Protein AF-A0A6N6P5K7-F1 (afdb_monomer_lite)

Secondary structure (DSSP, 8-state):
-------SSS-TTS-HHHHHH---HHHHHSSSEE-HHHHHHHHHHTGGGS-TT-----EE--GGGGGGTTT-EESS-PPPP-

Foldseek 3Di:
DPDDDQPVDPCRVAHPVRVVVDDPCCVVVLQDKFAQVVQQVVCVVVVVVDDPPDPGQWDQDDDVRNVCGNTMTGRDNDDDDD

pLDDT: mean 86.51, std 12.39, range [44.75, 98.38]

Structure (mmCIF, N/CA/C/O backbone):
data_AF-A0A6N6P5K7-F1
#
_entry.id   AF-A0A6N6P5K7-F1
#
loop_
_atom_site.group_PDB
_atom_site.id
_atom_site.type_symbol
_atom_site.label_atom_id
_atom_site.label_alt_id
_atom_site.label_comp_id
_atom_site.label_asym_id
_atom_site.label_entity_id
_atom_site.label_seq_id
_atom_site.pdbx_PDB_ins_code
_atom_site.Cartn_x
_atom_site.Cartn_y
_atom_site.Cartn_z
_atom_site.occupancy
_atom_site.B_iso_or_equiv
_atom_site.auth_seq_id
_atom_site.auth_comp_id
_atom_site.auth_asym_id
_atom_site.auth_atom_id
_atom_site.pdbx_PDB_model_num
ATOM 1 N N . MET A 1 1 ? -26.417 -14.137 23.630 1.00 44.75 1 MET A N 1
ATOM 2 C CA . MET A 1 1 ? -25.409 -13.188 23.120 1.00 44.75 1 MET A CA 1
ATOM 3 C C . MET A 1 1 ? -24.522 -12.806 24.285 1.00 44.75 1 MET A C 1
ATOM 5 O O . MET A 1 1 ? -25.057 -12.351 25.284 1.00 44.75 1 MET A O 1
ATOM 9 N N . LEU A 1 2 ? -23.219 -13.069 24.216 1.00 50.19 2 LEU A N 1
ATOM 10 C CA . LEU A 1 2 ? -22.288 -12.567 25.225 1.00 50.19 2 LEU A CA 1
ATOM 11 C C . LEU A 1 2 ? -22.054 -11.086 24.929 1.00 50.19 2 LEU A C 1
ATOM 13 O O . LEU A 1 2 ? -21.400 -10.754 23.941 1.00 50.19 2 LEU A O 1
ATOM 17 N N . GLU A 1 3 ? -22.645 -10.215 25.747 1.00 56.72 3 GLU A N 1
ATOM 18 C CA . GLU A 1 3 ? -22.290 -8.799 25.790 1.00 56.72 3 GLU A CA 1
ATOM 19 C C . GLU A 1 3 ? -20.774 -8.688 25.951 1.00 56.72 3 GLU A C 1
ATOM 21 O O . GLU A 1 3 ? -20.187 -9.226 26.896 1.00 56.72 3 GLU A O 1
ATOM 26 N N . SER A 1 4 ? -20.130 -8.033 24.988 1.00 56.00 4 SER A N 1
ATOM 27 C CA . SER A 1 4 ? -18.700 -7.767 25.063 1.00 56.00 4 SER A CA 1
ATOM 28 C C . SER A 1 4 ? -18.495 -6.660 26.087 1.00 56.00 4 SER A C 1
ATOM 30 O O . SER A 1 4 ? -18.577 -5.477 25.773 1.00 56.00 4 SER A O 1
ATOM 32 N N . LYS A 1 5 ? -18.259 -7.061 27.340 1.00 61.84 5 LYS A N 1
ATOM 33 C CA . LYS A 1 5 ? -17.551 -6.217 28.304 1.00 61.84 5 LYS A CA 1
ATOM 34 C C . LYS A 1 5 ? -16.244 -5.767 27.651 1.00 61.84 5 LYS A C 1
ATOM 36 O O . LYS A 1 5 ? -15.628 -6.562 26.941 1.00 61.84 5 LYS A O 1
ATOM 41 N N . ASP A 1 6 ? -15.890 -4.505 27.882 1.00 67.62 6 ASP A N 1
ATOM 42 C CA . ASP A 1 6 ? -14.698 -3.822 27.372 1.00 67.62 6 ASP A CA 1
ATOM 43 C C . ASP A 1 6 ? -13.540 -4.799 27.100 1.00 67.62 6 ASP A C 1
ATOM 45 O O . ASP A 1 6 ? -13.039 -5.467 28.007 1.00 67.62 6 ASP A O 1
ATOM 49 N N . ASN A 1 7 ? -13.168 -4.937 25.826 1.00 74.12 7 ASN A N 1
ATOM 50 C CA . ASN A 1 7 ? -12.194 -5.929 25.371 1.00 74.12 7 ASN A CA 1
ATOM 51 C C . ASN A 1 7 ? -10.737 -5.483 25.603 1.00 74.12 7 ASN A C 1
ATOM 53 O O . ASN A 1 7 ? -9.811 -6.196 25.216 1.00 74.12 7 ASN A O 1
ATOM 57 N N . GLY A 1 8 ? -10.522 -4.306 26.206 1.00 75.25 8 GLY A N 1
ATOM 58 C CA . GLY A 1 8 ? -9.194 -3.750 26.465 1.00 75.25 8 GLY A CA 1
ATOM 59 C C . GLY A 1 8 ? -8.456 -3.300 25.200 1.00 75.25 8 GLY A C 1
ATOM 60 O O . GLY A 1 8 ? -7.251 -3.053 25.246 1.00 75.25 8 GLY A O 1
ATOM 61 N N . THR A 1 9 ? -9.151 -3.199 24.064 1.00 76.94 9 THR A N 1
ATOM 62 C CA . THR A 1 9 ? -8.585 -2.762 22.786 1.00 76.94 9 THR A CA 1
ATOM 63 C C . THR A 1 9 ? -9.129 -1.398 22.371 1.00 76.94 9 THR A C 1
ATOM 65 O O . THR A 1 9 ? -10.111 -0.883 22.903 1.00 76.94 9 THR A O 1
ATOM 68 N N . VAL A 1 10 ? -8.500 -0.808 21.355 1.00 77.19 10 VAL A N 1
ATOM 69 C CA . VAL A 1 10 ? -8.966 0.446 20.747 1.00 77.19 10 VAL A CA 1
ATOM 70 C C . VAL A 1 10 ? -10.301 0.302 19.997 1.00 77.19 10 VAL A C 1
ATOM 72 O O . VAL A 1 10 ? -10.919 1.311 19.676 1.00 77.19 10 VAL A O 1
ATOM 75 N N . LEU A 1 11 ? -10.763 -0.926 19.727 1.00 76.12 11 LEU A N 1
ATOM 76 C CA . LEU A 1 11 ? -12.032 -1.223 19.056 1.00 76.12 11 LEU A CA 1
ATOM 77 C C . LEU A 1 11 ? -13.044 -1.767 20.071 1.00 76.12 11 LEU A C 1
ATOM 79 O O . LEU A 1 11 ? -13.351 -2.958 20.083 1.00 76.12 11 LEU A O 1
ATOM 83 N N . LYS A 1 12 ? -13.546 -0.881 20.935 1.00 78.19 12 LYS A N 1
ATOM 84 C CA . LYS A 1 12 ? -14.407 -1.235 22.078 1.00 78.19 12 LYS A CA 1
ATOM 85 C C . LYS A 1 12 ? -15.706 -1.943 21.679 1.00 78.19 12 LYS A C 1
ATOM 87 O O . LYS A 1 12 ? -16.164 -2.820 22.401 1.00 78.19 12 LYS A O 1
ATOM 92 N N . ASP A 1 13 ? -16.246 -1.610 20.509 1.00 78.50 13 ASP A N 1
ATOM 93 C CA . ASP A 1 13 ? -17.535 -2.127 20.029 1.00 78.50 13 ASP A CA 1
ATOM 94 C C . ASP A 1 13 ? -17.422 -3.460 19.267 1.00 78.50 13 ASP A C 1
ATOM 96 O O . ASP A 1 13 ? -18.421 -3.987 18.778 1.00 78.50 13 ASP A O 1
ATOM 100 N N . LEU A 1 14 ? -16.212 -4.015 19.133 1.00 78.94 14 LEU A N 1
ATOM 101 C CA . LEU A 1 14 ? -15.961 -5.231 18.363 1.00 78.94 14 LEU A CA 1
ATOM 102 C C . LEU A 1 14 ? -15.515 -6.374 19.281 1.00 78.94 14 LEU A C 1
ATOM 104 O O . LEU A 1 14 ? -14.450 -6.314 19.884 1.00 78.94 14 LEU A O 1
ATOM 108 N N . GLY A 1 15 ? -16.292 -7.454 19.379 1.00 82.19 15 GLY A N 1
ATOM 109 C CA . GLY A 1 15 ? -15.918 -8.592 20.225 1.00 82.19 15 GLY A CA 1
ATOM 110 C C . GLY A 1 15 ? -14.587 -9.230 19.792 1.00 82.19 15 GLY A C 1
ATOM 111 O O . GLY A 1 15 ? -14.276 -9.282 18.602 1.00 82.19 15 GLY A O 1
ATOM 112 N N . MET A 1 16 ? -13.812 -9.778 20.737 1.00 76.00 16 MET A N 1
ATOM 113 C CA . MET A 1 16 ? -12.477 -10.352 20.466 1.00 76.00 16 MET A CA 1
ATOM 114 C C . MET A 1 16 ? -12.469 -11.378 19.323 1.00 76.00 16 MET A C 1
ATOM 116 O O . MET A 1 16 ? -11.609 -11.335 18.446 1.00 76.00 16 MET A O 1
ATOM 120 N N . ALA A 1 17 ? -13.454 -12.280 19.292 1.00 77.50 17 ALA A N 1
ATOM 121 C CA . ALA A 1 17 ? -13.580 -13.260 18.215 1.00 77.50 17 ALA A CA 1
ATOM 122 C C . ALA A 1 17 ? -13.811 -12.587 16.850 1.00 77.50 17 ALA A C 1
ATOM 124 O O . ALA A 1 17 ? -13.211 -12.984 15.856 1.00 77.50 17 ALA A O 1
ATOM 125 N N . GLN A 1 18 ? -14.625 -11.529 16.796 1.00 79.56 18 GLN A N 1
ATOM 126 C CA . GLN A 1 18 ? -14.886 -10.785 15.562 1.00 79.56 18 GLN A CA 1
ATOM 127 C C . GLN A 1 18 ? -13.646 -10.012 15.095 1.00 79.56 18 GLN A C 1
ATOM 129 O O . GLN A 1 18 ? -13.370 -9.990 13.897 1.00 79.56 18 GLN A O 1
ATOM 134 N N . MET A 1 19 ? -12.852 -9.458 16.020 1.00 76.06 19 MET A N 1
ATOM 135 C CA . MET A 1 19 ? -11.577 -8.804 15.698 1.00 76.06 19 MET A CA 1
ATOM 136 C C . MET A 1 19 ? -10.599 -9.739 14.985 1.00 76.06 19 MET A C 1
ATOM 138 O O . MET A 1 19 ? -9.965 -9.327 14.017 1.00 76.06 19 MET A O 1
ATOM 142 N N . LEU A 1 20 ? -10.500 -11.002 15.412 1.00 77.44 20 LEU A N 1
ATOM 143 C CA . LEU A 1 20 ? -9.628 -11.992 14.765 1.00 77.44 20 LEU A CA 1
ATOM 144 C C . LEU A 1 20 ? -10.045 -12.291 13.316 1.00 77.44 20 LEU A C 1
ATOM 146 O O . LEU A 1 20 ? -9.205 -12.647 12.490 1.00 77.44 20 LEU A O 1
ATOM 150 N N . HIS A 1 21 ? -11.325 -12.110 12.988 1.00 74.25 21 HIS A N 1
ATOM 151 C CA . HIS A 1 21 ? -11.838 -12.253 11.627 1.00 74.25 21 HIS A CA 1
ATOM 152 C C . HIS A 1 21 ? -11.712 -10.972 10.786 1.00 74.25 21 HIS A C 1
ATOM 154 O O . HIS A 1 21 ? -11.864 -11.028 9.561 1.00 74.25 21 HIS A O 1
ATOM 160 N N . CYS A 1 22 ? -11.402 -9.820 11.391 1.00 78.81 22 CYS A N 1
ATOM 161 C CA . CYS A 1 22 ? -11.199 -8.576 10.658 1.00 78.81 22 CYS A CA 1
ATOM 162 C C . CYS A 1 22 ? -9.898 -8.621 9.855 1.00 78.81 22 CYS A C 1
ATOM 164 O O . CYS A 1 22 ? -8.798 -8.378 10.350 1.00 78.81 22 CYS A O 1
ATOM 166 N N . ARG A 1 23 ? -10.028 -8.875 8.553 1.00 75.56 23 ARG A N 1
ATOM 167 C CA . ARG A 1 23 ? -8.899 -8.845 7.629 1.00 75.56 23 ARG A CA 1
ATOM 168 C C . ARG A 1 23 ? -8.632 -7.420 7.153 1.00 75.56 23 ARG A C 1
ATOM 170 O O . ARG A 1 23 ? -9.344 -6.881 6.306 1.00 75.56 23 ARG A O 1
ATOM 177 N N . VAL A 1 24 ? -7.549 -6.817 7.639 1.00 81.69 24 VAL A N 1
ATOM 178 C CA . VAL A 1 24 ? -7.074 -5.536 7.107 1.00 81.69 24 VAL A CA 1
ATOM 179 C C . VAL A 1 24 ? -6.446 -5.782 5.735 1.00 81.69 24 VAL A C 1
ATOM 181 O O . VAL A 1 24 ? -5.357 -6.348 5.604 1.00 81.69 24 VAL A O 1
ATOM 184 N N . ARG A 1 25 ? -7.159 -5.356 4.689 1.00 86.81 25 ARG A N 1
ATOM 185 C CA . ARG A 1 25 ? -6.799 -5.592 3.283 1.00 86.81 25 ARG A CA 1
ATOM 186 C C . ARG A 1 25 ? -5.376 -5.144 2.954 1.00 86.81 25 ARG A C 1
ATOM 188 O O . ARG A 1 25 ? -4.677 -5.836 2.236 1.00 86.81 25 ARG A O 1
ATOM 195 N N . TYR A 1 26 ? -4.911 -4.028 3.506 1.00 87.50 26 TYR A N 1
ATOM 196 C CA . TYR A 1 26 ? -3.542 -3.572 3.274 1.00 87.50 26 TYR A CA 1
ATOM 197 C C . TYR A 1 26 ? -2.512 -4.518 3.920 1.00 87.50 26 TYR A C 1
ATOM 199 O O . TYR A 1 26 ? -1.583 -4.926 3.228 1.00 87.50 26 TYR A O 1
ATOM 207 N N . PHE A 1 27 ? -2.689 -4.951 5.175 1.00 84.81 27 PHE A N 1
ATOM 208 C CA . PHE A 1 27 ? -1.744 -5.870 5.840 1.00 84.81 27 PHE A CA 1
ATOM 209 C C . PHE A 1 27 ? -1.627 -7.240 5.173 1.00 84.81 27 PHE A C 1
ATOM 211 O O . PHE A 1 27 ? -0.611 -7.907 5.322 1.00 84.81 27 PHE A O 1
ATOM 218 N N . THR A 1 28 ? -2.639 -7.641 4.410 1.00 85.31 28 THR A N 1
ATOM 219 C CA . THR A 1 28 ? -2.646 -8.929 3.710 1.00 85.31 28 THR A CA 1
ATOM 220 C C . THR A 1 28 ? -2.316 -8.782 2.229 1.00 85.31 28 THR A C 1
ATOM 222 O O . THR A 1 28 ? -1.408 -9.426 1.713 1.00 85.31 28 THR A O 1
ATOM 225 N N . ASP A 1 29 ? -3.001 -7.879 1.536 1.00 89.12 29 ASP A N 1
ATOM 226 C CA . ASP A 1 29 ? -2.925 -7.738 0.089 1.00 89.12 29 ASP A CA 1
ATOM 227 C C . ASP A 1 29 ? -1.964 -6.616 -0.351 1.00 89.12 29 ASP A C 1
ATOM 229 O O . ASP A 1 29 ? -1.690 -6.494 -1.543 1.00 89.12 29 ASP A O 1
ATOM 233 N N . GLY A 1 30 ? -1.431 -5.784 0.548 1.00 88.56 30 GLY A N 1
ATOM 234 C CA . GLY A 1 30 ? -0.571 -4.634 0.217 1.00 88.56 30 GLY A CA 1
ATOM 235 C C . GLY A 1 30 ? 0.844 -4.989 -0.263 1.00 88.56 30 GLY A C 1
ATOM 236 O O . GLY A 1 30 ? 1.528 -4.120 -0.808 1.00 88.56 30 GLY A O 1
ATOM 237 N N . ALA A 1 31 ? 1.251 -6.256 -0.113 1.00 92.88 31 ALA A N 1
ATOM 238 C CA . ALA A 1 31 ? 2.577 -6.837 -0.381 1.00 92.88 31 ALA A CA 1
ATOM 239 C C . ALA A 1 31 ? 3.727 -6.298 0.492 1.00 92.88 31 ALA A C 1
ATOM 241 O O . ALA A 1 31 ? 4.463 -7.081 1.077 1.00 92.88 31 ALA A O 1
ATOM 242 N N . VAL A 1 32 ? 3.875 -4.979 0.599 1.00 95.19 32 VAL A N 1
ATOM 243 C CA . VAL A 1 32 ? 4.821 -4.297 1.496 1.00 95.19 32 VAL A CA 1
ATOM 244 C C . VAL A 1 32 ? 4.103 -3.085 2.065 1.00 95.19 32 VAL A C 1
ATOM 246 O O . VAL A 1 32 ? 3.438 -2.384 1.301 1.00 95.19 32 VAL A O 1
ATOM 249 N N . ILE A 1 33 ? 4.234 -2.836 3.368 1.00 95.06 33 ILE A N 1
ATOM 250 C CA . ILE A 1 33 ? 3.692 -1.652 4.045 1.00 95.06 33 ILE A CA 1
ATOM 251 C C . ILE A 1 33 ? 4.774 -1.002 4.884 1.00 95.06 33 ILE A C 1
ATOM 253 O O . ILE A 1 33 ? 5.536 -1.692 5.552 1.00 95.06 33 ILE A O 1
ATOM 257 N N . GLY A 1 34 ? 4.800 0.325 4.879 1.00 95.38 34 GLY A N 1
ATOM 258 C CA . GLY A 1 34 ? 5.659 1.107 5.753 1.00 95.38 34 GLY A CA 1
ATOM 259 C C . GLY A 1 34 ? 5.653 2.576 5.364 1.00 95.38 34 GLY A C 1
ATOM 260 O O . GLY A 1 34 ? 4.711 3.053 4.721 1.00 95.38 34 GLY A O 1
ATOM 261 N N . SER A 1 35 ? 6.726 3.277 5.725 1.00 97.50 35 SER A N 1
ATOM 262 C CA . SER A 1 35 ? 6.985 4.623 5.219 1.00 97.50 35 SER A CA 1
ATOM 263 C C . SER A 1 35 ? 7.145 4.618 3.695 1.00 97.50 35 SER A C 1
ATOM 265 O O . SER A 1 35 ? 7.353 3.576 3.059 1.00 97.50 35 SER A O 1
ATOM 267 N N . LYS A 1 36 ? 7.062 5.803 3.089 1.00 97.81 36 LYS A N 1
ATOM 268 C CA . LYS A 1 36 ? 7.223 5.960 1.641 1.00 97.81 36 LYS A CA 1
ATOM 269 C C . LYS A 1 36 ? 8.596 5.463 1.185 1.00 97.81 36 LYS A C 1
ATOM 271 O O . LYS A 1 36 ? 8.702 4.777 0.170 1.00 97.81 36 LYS A O 1
ATOM 276 N N . GLU A 1 37 ? 9.622 5.795 1.957 1.00 98.06 37 GLU A N 1
ATOM 277 C CA . GLU A 1 37 ? 11.025 5.481 1.712 1.00 98.06 37 GLU A CA 1
ATOM 278 C C . GLU A 1 37 ? 11.241 3.970 1.758 1.00 98.06 37 GLU A C 1
ATOM 280 O O . GLU A 1 37 ? 11.757 3.402 0.799 1.00 98.06 37 GLU A O 1
ATOM 285 N N . PHE A 1 38 ? 10.735 3.306 2.802 1.00 98.12 38 PHE A N 1
ATOM 286 C CA . PHE A 1 38 ? 10.833 1.856 2.960 1.00 98.12 38 PHE A CA 1
ATOM 287 C C . PHE A 1 38 ? 10.187 1.103 1.790 1.00 98.12 38 PHE A C 1
ATOM 289 O O . PHE A 1 38 ? 10.772 0.185 1.212 1.00 98.12 38 PHE A O 1
ATOM 296 N N . VAL A 1 39 ? 8.982 1.517 1.384 1.00 97.94 39 VAL A N 1
ATOM 297 C CA . VAL A 1 39 ? 8.280 0.880 0.261 1.00 97.94 39 VAL A CA 1
ATOM 298 C C . VAL A 1 39 ? 9.005 1.134 -1.066 1.00 97.94 39 VAL A C 1
ATOM 300 O O . VAL A 1 39 ? 9.054 0.247 -1.920 1.00 97.94 39 VAL A O 1
ATOM 303 N N . ASN A 1 40 ? 9.578 2.323 -1.259 1.00 98.31 40 ASN A N 1
ATOM 304 C CA . ASN A 1 40 ? 10.361 2.637 -2.454 1.00 98.31 40 ASN A CA 1
ATOM 305 C C . ASN A 1 40 ? 11.678 1.858 -2.514 1.00 98.31 40 ASN A C 1
ATOM 307 O O . ASN A 1 40 ? 12.054 1.401 -3.591 1.00 98.31 40 ASN A O 1
ATOM 311 N N . GLU A 1 41 ? 12.345 1.657 -1.382 1.00 98.38 41 GLU A N 1
ATOM 312 C CA . GLU A 1 41 ? 13.544 0.830 -1.300 1.00 98.38 41 GLU A CA 1
ATOM 313 C C . GLU A 1 41 ? 13.229 -0.633 -1.639 1.00 98.38 41 GLU A C 1
ATOM 315 O O . GLU A 1 41 ? 13.886 -1.232 -2.493 1.00 98.38 41 GLU A O 1
ATOM 320 N N . ALA A 1 42 ? 12.169 -1.193 -1.048 1.00 97.69 42 ALA A N 1
ATOM 321 C CA . ALA A 1 42 ? 11.701 -2.537 -1.379 1.00 97.69 42 ALA A CA 1
ATOM 322 C C . ALA A 1 42 ? 11.340 -2.666 -2.871 1.00 97.69 42 ALA A C 1
ATOM 324 O O . ALA A 1 42 ? 11.660 -3.669 -3.511 1.00 97.69 42 ALA A O 1
ATOM 325 N N . PHE A 1 43 ? 10.718 -1.635 -3.452 1.00 97.69 43 PHE A N 1
ATOM 326 C CA . PHE A 1 43 ? 10.437 -1.573 -4.886 1.00 97.69 43 PHE A CA 1
ATOM 327 C C . PHE A 1 43 ? 11.710 -1.560 -5.737 1.00 97.69 43 PHE A C 1
ATOM 329 O O . PHE A 1 43 ? 11.765 -2.284 -6.727 1.00 97.69 43 PHE A O 1
ATOM 336 N N . ALA A 1 44 ? 12.725 -0.779 -5.360 1.00 97.88 44 ALA A N 1
ATOM 337 C CA . ALA A 1 44 ? 13.995 -0.722 -6.078 1.00 97.88 44 ALA A CA 1
ATOM 338 C C . ALA A 1 44 ? 14.719 -2.077 -6.045 1.00 97.88 44 ALA A C 1
ATOM 340 O O . ALA A 1 44 ? 15.155 -2.565 -7.086 1.00 97.88 44 ALA A O 1
ATOM 341 N N . ARG A 1 45 ? 14.754 -2.733 -4.876 1.00 97.69 45 ARG A N 1
ATOM 342 C CA . ARG A 1 45 ? 15.337 -4.075 -4.699 1.00 97.69 45 ARG A CA 1
ATOM 343 C C . ARG A 1 45 ? 14.621 -5.152 -5.520 1.00 97.69 45 ARG A C 1
ATOM 345 O O . ARG A 1 45 ? 15.244 -6.121 -5.927 1.00 97.69 45 ARG A O 1
ATOM 352 N N . ALA A 1 46 ? 13.324 -4.984 -5.772 1.00 96.12 46 ALA A N 1
ATOM 353 C CA . ALA A 1 46 ? 12.497 -5.927 -6.522 1.00 96.12 46 ALA A CA 1
ATOM 354 C C . ALA A 1 46 ? 12.038 -5.372 -7.884 1.00 96.12 46 ALA A C 1
ATOM 356 O O . ALA A 1 46 ? 10.981 -5.764 -8.384 1.00 96.12 46 ALA A O 1
ATOM 357 N N . ARG A 1 47 ? 12.796 -4.444 -8.489 1.00 95.12 47 ARG A N 1
ATOM 358 C CA . ARG A 1 47 ? 12.375 -3.666 -9.669 1.00 95.12 47 ARG A CA 1
ATOM 359 C C . ARG A 1 47 ? 11.922 -4.527 -10.848 1.00 95.12 47 ARG A C 1
ATOM 361 O O . ARG A 1 47 ? 10.982 -4.146 -11.549 1.00 95.12 47 ARG A O 1
ATOM 368 N N . GLU A 1 48 ? 12.564 -5.671 -11.046 1.00 96.00 48 GLU A N 1
ATOM 369 C CA . GLU A 1 48 ? 12.246 -6.669 -12.076 1.00 96.00 48 GLU A CA 1
ATOM 370 C C . GLU A 1 48 ? 10.822 -7.238 -11.964 1.00 96.00 48 GLU A C 1
ATOM 372 O O . GLU A 1 48 ? 10.220 -7.608 -12.967 1.00 96.00 48 GLU A O 1
ATOM 377 N N . ARG A 1 49 ? 10.232 -7.234 -10.760 1.00 93.62 49 ARG A N 1
ATOM 378 C CA . ARG A 1 49 ? 8.872 -7.736 -10.501 1.00 93.62 49 ARG A CA 1
ATOM 379 C C . ARG A 1 49 ? 7.780 -6.734 -10.874 1.00 93.62 49 ARG A C 1
ATOM 381 O O . ARG A 1 49 ? 6.594 -7.028 -10.732 1.00 93.62 49 ARG A O 1
ATOM 388 N N . PHE A 1 50 ? 8.155 -5.533 -11.311 1.00 93.88 50 PHE A N 1
ATOM 389 C CA . PHE A 1 50 ? 7.228 -4.451 -11.613 1.00 93.88 50 PHE A CA 1
ATOM 390 C C . PHE A 1 50 ? 7.319 -4.004 -13.073 1.00 93.88 50 PHE A C 1
ATOM 392 O O . PHE A 1 50 ? 8.384 -3.976 -13.687 1.00 93.88 50 PHE A O 1
ATOM 399 N N . SER A 1 51 ? 6.178 -3.576 -13.622 1.00 94.44 51 SER A N 1
ATOM 400 C CA . SER A 1 51 ? 6.084 -3.085 -15.001 1.00 94.44 51 SER A CA 1
ATOM 401 C C . SER A 1 51 ? 7.052 -1.932 -15.275 1.00 94.44 51 SER A C 1
ATOM 403 O O . SER A 1 51 ? 7.219 -1.059 -14.422 1.00 94.44 51 SER A O 1
ATOM 405 N N . ALA A 1 52 ? 7.567 -1.837 -16.503 1.00 95.31 52 ALA A N 1
ATOM 406 C CA . ALA A 1 52 ? 8.469 -0.761 -16.918 1.00 95.31 52 ALA A CA 1
ATOM 407 C C . ALA A 1 52 ? 7.904 0.661 -16.714 1.00 95.31 52 ALA A C 1
ATOM 409 O O . ALA A 1 52 ? 8.655 1.593 -16.450 1.00 95.31 52 ALA A O 1
ATOM 410 N N . LYS A 1 53 ? 6.575 0.817 -16.780 1.00 96.06 53 LYS A N 1
ATOM 411 C CA . LYS A 1 53 ? 5.877 2.100 -16.584 1.00 96.06 53 LYS A CA 1
ATOM 412 C C . LYS A 1 53 ? 5.912 2.598 -15.135 1.00 96.06 53 LYS A C 1
ATOM 414 O O . LYS A 1 53 ? 5.657 3.774 -14.883 1.00 96.06 53 LYS A O 1
ATOM 419 N N . ARG A 1 54 ? 6.179 1.713 -14.173 1.00 95.94 54 ARG A N 1
ATOM 420 C CA . ARG A 1 54 ? 6.165 2.040 -12.750 1.00 95.94 54 ARG A CA 1
ATOM 421 C C . ARG A 1 54 ? 7.504 2.662 -12.353 1.00 95.94 54 ARG A C 1
ATOM 423 O O . ARG A 1 54 ? 8.534 2.003 -12.451 1.00 95.94 54 ARG A O 1
ATOM 430 N N . LYS A 1 55 ? 7.469 3.924 -11.915 1.00 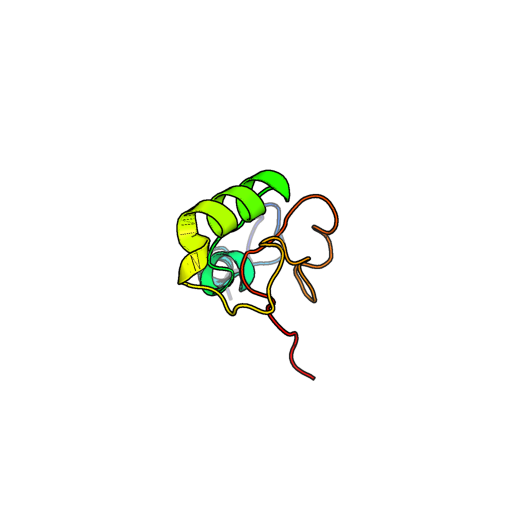95.75 55 LYS A N 1
ATOM 431 C CA . LYS A 1 55 ? 8.663 4.701 -11.534 1.00 95.75 55 LYS A CA 1
ATOM 432 C C . LYS A 1 55 ? 8.994 4.622 -10.038 1.00 95.75 55 LYS A C 1
ATOM 434 O O . LYS A 1 55 ? 10.148 4.781 -9.672 1.00 95.75 55 LYS A O 1
ATOM 439 N N . ASP A 1 56 ? 7.999 4.348 -9.197 1.00 96.88 56 ASP A N 1
ATOM 440 C CA . ASP A 1 56 ? 8.117 4.289 -7.738 1.00 96.88 56 ASP A CA 1
ATOM 441 C C . ASP A 1 56 ? 7.253 3.171 -7.121 1.00 96.88 56 ASP A C 1
ATOM 443 O O . ASP A 1 56 ? 6.322 2.635 -7.737 1.00 96.88 56 ASP A O 1
ATOM 447 N N . GLY A 1 57 ? 7.569 2.813 -5.877 1.00 96.19 57 GLY A N 1
ATOM 448 C CA . GLY A 1 57 ? 6.920 1.740 -5.127 1.00 96.19 57 GLY A CA 1
ATOM 449 C C . GLY A 1 57 ? 5.727 2.200 -4.304 1.00 96.19 57 GLY A C 1
ATOM 450 O O . GLY A 1 57 ? 4.709 1.520 -4.249 1.00 96.19 57 GLY A O 1
ATOM 451 N N . ALA A 1 58 ? 5.814 3.355 -3.665 1.00 97.50 58 ALA A N 1
ATOM 452 C CA . ALA A 1 58 ? 4.835 3.756 -2.670 1.00 97.50 58 ALA A CA 1
ATOM 453 C C . ALA A 1 58 ? 3.477 4.130 -3.292 1.00 97.50 58 ALA A C 1
ATOM 455 O O . ALA A 1 58 ? 3.380 4.992 -4.166 1.00 97.50 58 ALA A O 1
ATOM 456 N N . ARG A 1 59 ? 2.395 3.491 -2.839 1.00 96.56 59 ARG A N 1
ATOM 457 C CA . ARG A 1 59 ? 1.006 3.831 -3.184 1.00 96.56 59 ARG A CA 1
ATOM 458 C C . ARG A 1 59 ? 0.247 4.219 -1.925 1.00 96.56 59 ARG A C 1
ATOM 460 O O . ARG A 1 59 ? 0.306 3.508 -0.920 1.00 96.56 59 ARG A O 1
ATOM 467 N N . ALA A 1 60 ? -0.442 5.356 -1.989 1.00 95.19 60 ALA A N 1
ATOM 468 C CA . ALA A 1 60 ? -1.278 5.822 -0.894 1.00 95.19 60 ALA A CA 1
ATOM 469 C C . ALA A 1 60 ? -2.447 4.853 -0.685 1.00 95.19 60 ALA A C 1
ATOM 471 O O . ALA A 1 60 ? -3.070 4.388 -1.645 1.00 95.19 60 ALA A O 1
ATOM 472 N N . MET A 1 61 ? -2.743 4.557 0.577 1.00 93.25 61 MET A N 1
ATOM 473 C CA . MET A 1 61 ? -3.892 3.735 0.934 1.00 93.25 61 MET A CA 1
ATOM 474 C C . MET A 1 61 ? -5.201 4.501 0.669 1.00 93.25 61 MET A C 1
ATOM 476 O O . MET A 1 61 ? -5.262 5.726 0.774 1.00 93.25 61 MET A O 1
ATOM 480 N N . ARG A 1 62 ? -6.253 3.774 0.294 1.00 90.81 62 ARG A N 1
ATOM 481 C CA . ARG A 1 62 ? -7.594 4.282 -0.035 1.00 90.81 62 ARG A CA 1
ATOM 482 C C . ARG A 1 62 ? -8.648 3.553 0.805 1.00 90.81 62 ARG A C 1
ATOM 484 O O . ARG A 1 62 ? -8.345 2.564 1.472 1.00 90.81 62 ARG A O 1
ATOM 491 N N . GLY A 1 63 ? -9.889 4.038 0.781 1.00 88.44 63 GLY A N 1
ATOM 492 C CA . GLY A 1 63 ? -10.993 3.432 1.535 1.00 88.44 63 GLY A CA 1
ATOM 493 C C . GLY A 1 63 ? -10.721 3.436 3.039 1.00 88.44 63 GLY A C 1
ATOM 494 O O . GLY A 1 63 ? -10.345 4.468 3.594 1.00 88.44 63 GLY A O 1
ATOM 495 N N . SER A 1 64 ? -10.829 2.272 3.683 1.00 84.50 64 SER A N 1
ATOM 496 C CA . SER A 1 64 ? -10.565 2.112 5.121 1.00 84.50 64 SER A CA 1
ATOM 497 C C . SER A 1 64 ? -9.127 2.444 5.540 1.00 84.50 64 SER A C 1
ATOM 499 O O . SER A 1 64 ? -8.888 2.737 6.704 1.00 84.50 64 SER A O 1
ATOM 501 N N . GLY A 1 65 ? -8.168 2.452 4.607 1.00 86.62 65 GLY A N 1
ATOM 502 C CA . GLY A 1 65 ? -6.786 2.868 4.873 1.00 86.62 65 GLY A CA 1
ATOM 503 C C . GLY A 1 65 ? -6.523 4.364 4.672 1.00 86.62 65 GLY A C 1
ATOM 504 O O . GLY A 1 65 ? -5.406 4.820 4.897 1.00 86.62 65 GLY A O 1
ATOM 505 N N . SER A 1 66 ? -7.518 5.142 4.235 1.00 89.19 66 SER A N 1
ATOM 506 C CA . SER A 1 66 ? -7.335 6.560 3.880 1.00 89.19 66 SER A CA 1
ATOM 507 C C . SER A 1 66 ? -6.864 7.434 5.048 1.00 89.19 66 SER A C 1
ATOM 509 O O . SER A 1 66 ? -6.118 8.385 4.824 1.00 89.19 66 SER A O 1
ATOM 511 N N . GLY A 1 67 ? -7.214 7.080 6.289 1.00 88.94 67 GLY A N 1
ATOM 512 C CA . GLY A 1 67 ? -6.749 7.776 7.493 1.00 88.94 67 GLY A CA 1
ATOM 513 C C . GLY A 1 67 ? -5.233 7.714 7.714 1.00 88.94 67 GLY A C 1
ATOM 514 O O . GLY A 1 67 ? -4.684 8.569 8.395 1.00 88.94 67 GLY A O 1
ATOM 515 N N . ALA A 1 68 ? -4.530 6.760 7.095 1.00 90.25 68 ALA A N 1
ATOM 516 C CA . ALA A 1 68 ? -3.076 6.639 7.200 1.00 90.25 68 ALA A CA 1
ATOM 517 C C . ALA A 1 68 ? -2.312 7.459 6.140 1.00 90.25 68 ALA A C 1
ATOM 519 O O . ALA A 1 68 ? -1.096 7.307 5.988 1.00 90.25 68 ALA A O 1
ATOM 520 N N . LYS A 1 69 ? -3.007 8.308 5.370 1.00 91.81 69 LYS A N 1
ATOM 521 C CA . LYS A 1 69 ? -2.417 9.122 4.300 1.00 91.81 69 LYS A CA 1
ATOM 522 C C . LYS A 1 69 ? -1.241 9.952 4.825 1.00 91.81 69 LYS A C 1
ATOM 524 O O . LYS A 1 69 ? -1.350 10.647 5.825 1.00 91.81 69 LYS A O 1
ATOM 529 N N . GLY A 1 70 ? -0.118 9.890 4.112 1.00 92.81 70 GLY A N 1
ATOM 530 C CA . GLY A 1 70 ? 1.119 10.587 4.481 1.00 92.81 70 GLY A CA 1
ATOM 531 C C . GLY A 1 70 ? 1.997 9.823 5.474 1.00 92.81 70 GLY A C 1
ATOM 532 O O . GLY A 1 70 ? 3.204 10.034 5.465 1.00 92.81 70 GLY A O 1
ATOM 533 N N . LEU A 1 71 ? 1.433 8.885 6.241 1.00 95.56 71 LEU A N 1
ATOM 534 C CA . LEU A 1 71 ? 2.162 8.074 7.220 1.00 95.56 71 LEU A CA 1
ATOM 535 C C . LEU A 1 71 ? 2.501 6.687 6.673 1.00 95.56 71 LEU A C 1
ATOM 537 O O . LEU A 1 71 ? 3.657 6.270 6.705 1.00 95.56 71 LEU A O 1
ATOM 541 N N . LEU A 1 72 ? 1.501 5.983 6.135 1.00 95.50 72 LEU A N 1
ATOM 542 C CA . LEU A 1 72 ? 1.659 4.629 5.615 1.00 95.50 72 LEU A CA 1
ATOM 543 C C . LEU A 1 72 ? 1.396 4.558 4.118 1.00 95.50 72 LEU A C 1
ATOM 54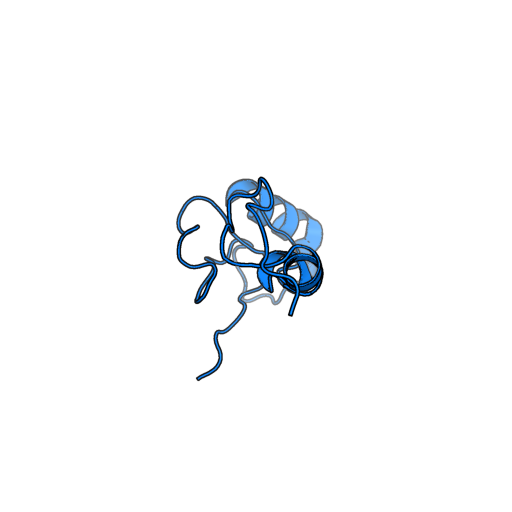5 O O . LEU A 1 72 ? 0.457 5.137 3.565 1.00 95.50 72 LEU A O 1
ATOM 549 N N . TRP A 1 73 ? 2.239 3.764 3.477 1.00 96.81 73 TRP A N 1
ATOM 550 C CA . TRP A 1 73 ? 2.227 3.487 2.055 1.00 96.81 73 TRP A CA 1
ATOM 551 C C . TRP A 1 73 ? 2.232 1.981 1.848 1.00 96.81 73 TRP A C 1
ATOM 553 O O . TRP A 1 73 ? 2.671 1.223 2.712 1.00 96.81 73 TRP A O 1
ATOM 563 N N . SER A 1 74 ? 1.744 1.543 0.692 1.00 96.50 74 SER A N 1
ATOM 564 C CA . SER A 1 74 ? 1.779 0.134 0.305 1.00 96.50 74 SER A CA 1
ATOM 565 C C . SER A 1 74 ? 2.375 -0.061 -1.082 1.00 96.50 74 SER A C 1
ATOM 567 O O . SER A 1 74 ? 2.323 0.841 -1.918 1.00 96.50 74 SER A O 1
ATOM 569 N N . ALA A 1 75 ? 2.950 -1.234 -1.347 1.00 96.25 75 ALA A N 1
ATOM 570 C CA . ALA A 1 75 ? 3.512 -1.544 -2.660 1.00 96.25 75 ALA A CA 1
ATOM 571 C C . ALA A 1 75 ? 2.439 -1.849 -3.714 1.00 96.25 75 ALA A C 1
ATOM 573 O O . ALA A 1 75 ? 2.694 -1.675 -4.907 1.00 96.25 75 ALA A O 1
ATOM 574 N N . ARG A 1 76 ? 1.240 -2.305 -3.338 1.00 93.38 76 ARG A N 1
ATOM 575 C CA . ARG A 1 76 ? 0.141 -2.508 -4.297 1.00 93.38 76 ARG A CA 1
ATOM 576 C C . ARG A 1 76 ? -0.858 -1.366 -4.268 1.00 93.38 76 ARG A C 1
ATOM 578 O O . ARG A 1 76 ? -1.307 -0.933 -3.216 1.00 93.38 76 ARG A O 1
ATOM 585 N N . ASP A 1 77 ? -1.261 -0.936 -5.460 1.00 91.69 77 ASP A N 1
ATOM 586 C CA . ASP A 1 77 ? -2.313 0.059 -5.631 1.00 91.69 77 ASP A CA 1
ATOM 587 C C . ASP A 1 7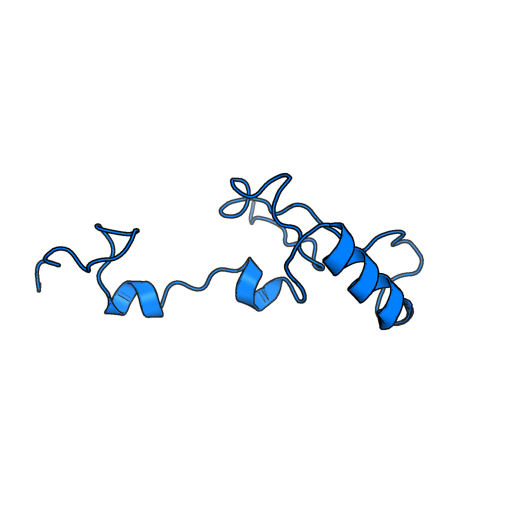7 ? -3.691 -0.603 -5.466 1.00 91.69 77 ASP A C 1
ATOM 589 O O . ASP A 1 77 ? -4.379 -0.913 -6.439 1.00 91.69 77 ASP A O 1
ATOM 593 N N . LEU A 1 78 ? -4.058 -0.919 -4.220 1.00 91.25 78 LEU A N 1
ATOM 594 C CA . LEU A 1 78 ? -5.326 -1.586 -3.928 1.00 91.25 78 LEU A CA 1
ATOM 595 C C . LEU A 1 78 ? -6.492 -0.637 -4.227 1.00 91.25 78 LEU A C 1
ATOM 597 O O . LEU A 1 78 ? -6.625 0.424 -3.611 1.00 91.25 78 LEU A O 1
ATOM 601 N N . ARG A 1 79 ? -7.332 -1.043 -5.183 1.00 87.00 79 ARG A N 1
ATOM 602 C CA . ARG A 1 79 ? -8.566 -0.344 -5.548 1.00 87.00 79 ARG A CA 1
ATOM 603 C C . ARG A 1 79 ? -9.635 -0.581 -4.483 1.00 87.00 79 ARG A C 1
ATOM 605 O O . ARG A 1 79 ? -9.722 -1.683 -3.932 1.00 87.00 79 ARG A O 1
ATOM 612 N N . VAL A 1 80 ? -10.434 0.448 -4.222 1.00 85.31 80 VAL A N 1
ATOM 613 C CA . VAL A 1 80 ? -11.720 0.308 -3.529 1.00 85.31 80 VAL A CA 1
ATOM 614 C C . VAL A 1 80 ? -12.743 -0.206 -4.543 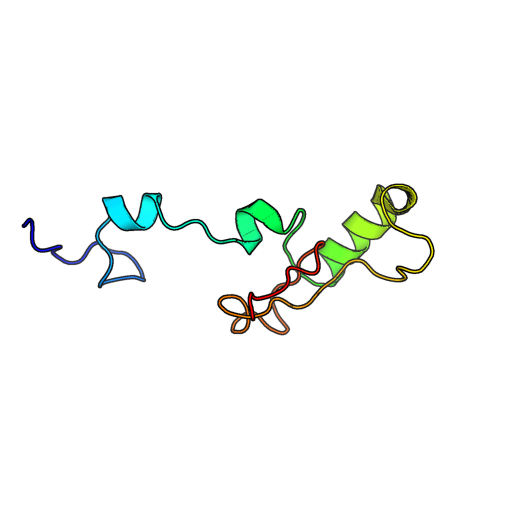1.00 85.31 80 VAL A C 1
ATOM 616 O O . VAL A 1 80 ? -12.637 0.131 -5.724 1.00 85.31 80 VAL A O 1
ATOM 619 N N . GLY A 1 81 ? -13.656 -1.080 -4.116 1.00 74.38 81 GLY A N 1
ATOM 620 C CA . GLY A 1 81 ? -14.795 -1.462 -4.957 1.00 74.38 81 GLY A CA 1
ATOM 621 C C . GLY A 1 81 ? -15.621 -0.224 -5.313 1.00 74.38 81 GLY A C 1
ATOM 622 O O . GLY A 1 81 ? -15.622 0.732 -4.534 1.00 74.38 81 GLY A O 1
ATOM 623 N N . ALA A 1 82 ? -16.229 -0.236 -6.501 1.00 50.00 82 ALA A N 1
ATOM 624 C CA . ALA A 1 82 ? -17.227 0.756 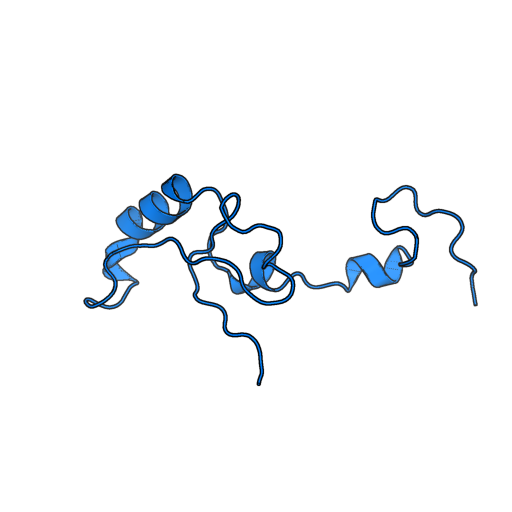-6.895 1.00 50.00 82 ALA A CA 1
ATOM 625 C C . ALA A 1 82 ? -18.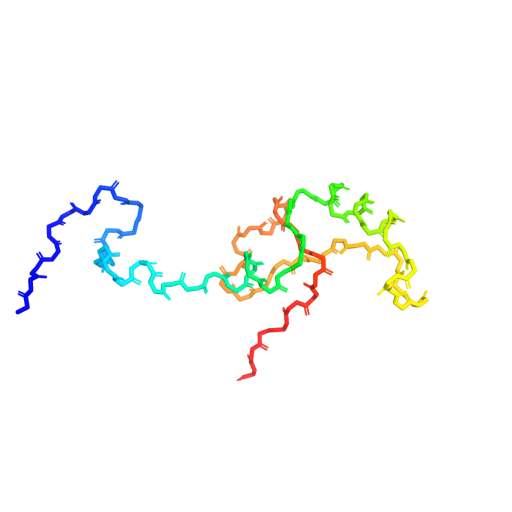524 0.549 -6.105 1.00 50.00 82 ALA A C 1
ATOM 627 O O . ALA A 1 82 ? -18.806 -0.627 -5.773 1.00 50.00 82 ALA A O 1
#

Radius of gyration: 16.39 Å; chains: 1; bounding box: 41×24×45 Å

Sequence (82 aa):
MLESKDNGTVLKDLGMAQMLHCRVRYFTDGAVIGSKEFVNEAFARARERFSAKRKDGARAMRGSGSGAKGLLWSARDLRVGA